Protein AF-A0A7X7IIZ5-F1 (afdb_monomer)

Foldseek 3Di:
DLLLVLLLVLLVVLCVVLVVCVVCQVVSLVVVLVQLPDPAHDPVLLVVLVVLLVSLVSLVVCCVPPPFVVSVVVNVVSVVSNVVSVCCRVCSNVCSVVVNVVSVVCSVVVVVVSVVSNVSSVVSNCCSVPVD

Solvent-accessible surface area (backbone atoms only — not comparable to full-atom values): 6845 Å² total; per-residue (Å²): 97,67,65,20,54,53,22,43,52,52,13,49,52,28,45,53,52,34,52,51,36,66,75,46,45,67,58,44,53,53,49,50,46,54,50,50,68,43,85,57,77,47,71,69,59,46,50,55,36,51,50,43,39,50,52,25,52,52,40,48,50,37,53,74,79,54,74,50,78,74,43,62,58,58,37,54,53,31,47,54,52,22,52,51,36,50,50,46,68,76,37,36,76,77,46,30,74,65,44,51,62,48,51,53,56,44,57,77,45,40,68,63,54,42,52,52,37,43,50,51,15,49,50,26,38,48,41,28,72,77,60,74

Mean predicted aligned error: 3.69 Å

Sequence (132 aa):
MWFKIISFILAASSFIKMGYGIAMGDRFFDWARREYKRERPSGLVTVLFLLTLLLTLITWYATWAHYVPYGWILTVLMTFFGLYALVILLKWKSITPKYIPLIGRFQKNRTFWYIIGVIWGVVFLLMGIFLY

Structure (mmCIF, N/CA/C/O backbone):
data_AF-A0A7X7IIZ5-F1
#
_entry.id   AF-A0A7X7IIZ5-F1
#
loop_
_atom_site.group_PDB
_atom_site.id
_atom_site.type_symbol
_atom_site.label_atom_id
_atom_site.label_alt_id
_atom_site.label_comp_id
_atom_site.label_asym_id
_atom_site.label_entity_id
_atom_site.label_seq_id
_atom_site.pdbx_PDB_ins_code
_atom_site.Cartn_x
_atom_site.Cartn_y
_atom_site.Cartn_z
_atom_site.occupancy
_atom_site.B_iso_or_equiv
_atom_site.auth_seq_id
_atom_site.auth_comp_id
_atom_site.auth_asym_id
_atom_site.auth_atom_id
_atom_site.pdbx_PDB_model_num
ATOM 1 N N . MET A 1 1 ? 14.662 -0.613 -15.159 1.00 85.44 1 MET A N 1
ATOM 2 C CA . MET A 1 1 ? 15.133 -1.267 -13.908 1.00 85.44 1 MET A CA 1
ATOM 3 C C . MET A 1 1 ? 14.431 -0.738 -12.658 1.00 85.44 1 MET A C 1
ATOM 5 O O . MET A 1 1 ? 13.879 -1.545 -11.926 1.00 85.44 1 MET A O 1
ATOM 9 N N . TRP A 1 2 ? 14.390 0.578 -12.415 1.00 88.62 2 TRP A N 1
ATOM 10 C CA . TRP A 1 2 ? 13.708 1.156 -11.243 1.00 88.62 2 TRP A CA 1
ATOM 11 C C . TRP A 1 2 ? 12.244 0.713 -11.092 1.00 88.62 2 TRP A C 1
ATOM 13 O O . TRP A 1 2 ? 11.864 0.211 -10.040 1.00 88.62 2 TRP A O 1
ATOM 23 N N . PHE A 1 3 ? 11.450 0.798 -12.164 1.00 89.62 3 PHE A N 1
ATOM 24 C CA . PHE A 1 3 ? 10.053 0.345 -12.166 1.00 89.62 3 PHE A CA 1
ATOM 25 C C . PHE A 1 3 ? 9.894 -1.155 -11.860 1.00 89.62 3 PHE A C 1
ATOM 27 O O . PHE A 1 3 ? 8.966 -1.522 -11.139 1.00 89.62 3 PHE A O 1
ATOM 34 N N . LYS A 1 4 ? 10.828 -2.014 -12.310 1.00 92.88 4 LYS A N 1
ATOM 35 C CA . LYS A 1 4 ? 10.869 -3.440 -11.924 1.00 92.88 4 LYS A CA 1
ATOM 36 C C . LYS A 1 4 ? 11.028 -3.595 -10.416 1.00 92.88 4 LYS A C 1
ATOM 38 O O . LYS A 1 4 ? 10.241 -4.287 -9.783 1.00 92.88 4 LYS A O 1
ATOM 43 N N . ILE A 1 5 ? 12.023 -2.915 -9.841 1.00 93.62 5 ILE A N 1
ATOM 44 C CA . ILE A 1 5 ? 12.331 -2.985 -8.405 1.00 93.62 5 ILE A CA 1
ATOM 45 C C . ILE A 1 5 ? 11.125 -2.525 -7.583 1.00 93.62 5 ILE A C 1
ATOM 47 O O . ILE A 1 5 ? 10.713 -3.224 -6.663 1.00 93.62 5 ILE A O 1
ATOM 51 N N . ILE A 1 6 ? 10.517 -1.392 -7.942 1.00 92.62 6 ILE A N 1
ATOM 52 C CA . ILE A 1 6 ? 9.338 -0.865 -7.241 1.00 92.62 6 ILE A CA 1
ATOM 53 C C . ILE A 1 6 ? 8.171 -1.856 -7.343 1.00 92.62 6 ILE A C 1
ATOM 55 O O . ILE A 1 6 ? 7.527 -2.145 -6.337 1.00 92.62 6 ILE A O 1
ATOM 59 N N . SER A 1 7 ? 7.943 -2.441 -8.521 1.00 94.25 7 SER A N 1
ATOM 60 C CA . SER A 1 7 ? 6.897 -3.452 -8.719 1.00 94.25 7 SER A CA 1
ATOM 61 C C . SER A 1 7 ? 7.136 -4.697 -7.858 1.00 94.25 7 SER A C 1
ATOM 63 O O . SER A 1 7 ? 6.212 -5.175 -7.202 1.00 94.25 7 SER A O 1
ATOM 65 N N . PHE A 1 8 ? 8.379 -5.178 -7.756 1.00 95.12 8 PHE A N 1
ATOM 66 C CA . PHE A 1 8 ? 8.718 -6.292 -6.868 1.00 95.12 8 PHE A CA 1
ATOM 67 C C . PHE A 1 8 ? 8.564 -5.944 -5.386 1.00 95.12 8 PHE A C 1
ATOM 69 O O . PHE A 1 8 ? 8.061 -6.769 -4.626 1.00 95.12 8 PHE A O 1
ATOM 76 N N . ILE A 1 9 ? 8.919 -4.725 -4.968 1.00 94.44 9 ILE A N 1
ATOM 77 C CA . ILE A 1 9 ? 8.691 -4.254 -3.593 1.00 94.44 9 ILE A CA 1
ATOM 78 C C . ILE A 1 9 ? 7.191 -4.252 -3.271 1.00 94.44 9 ILE A C 1
ATOM 80 O O . ILE A 1 9 ? 6.794 -4.715 -2.199 1.00 94.44 9 ILE A O 1
ATOM 84 N N . LEU A 1 10 ? 6.344 -3.775 -4.189 1.00 94.06 10 LEU A N 1
ATOM 85 C CA . LEU A 1 10 ? 4.888 -3.751 -4.006 1.00 94.06 10 LEU A CA 1
ATOM 86 C C . LEU A 1 10 ? 4.285 -5.161 -3.999 1.00 94.06 10 LEU A C 1
ATOM 88 O O . LEU A 1 10 ? 3.423 -5.452 -3.163 1.00 94.06 10 LEU A O 1
ATOM 92 N N . ALA A 1 11 ? 4.768 -6.053 -4.868 1.00 95.69 11 ALA A N 1
ATOM 93 C CA . ALA A 1 11 ? 4.371 -7.458 -4.891 1.00 95.69 11 ALA A CA 1
ATOM 94 C C . ALA A 1 11 ? 4.730 -8.157 -3.571 1.00 95.69 11 ALA A C 1
ATOM 96 O O . ALA A 1 11 ? 3.854 -8.708 -2.903 1.00 95.69 11 ALA A O 1
ATOM 97 N N . ALA A 1 12 ? 5.991 -8.052 -3.141 1.00 95.31 12 ALA A N 1
ATOM 98 C CA . ALA A 1 12 ? 6.469 -8.621 -1.885 1.00 95.31 12 ALA A CA 1
ATOM 99 C C . ALA A 1 12 ? 5.695 -8.065 -0.683 1.00 95.31 12 ALA A C 1
ATOM 101 O O . ALA A 1 12 ? 5.219 -8.831 0.151 1.00 95.31 12 ALA A O 1
ATOM 102 N N . SER A 1 13 ? 5.486 -6.748 -0.625 1.00 92.75 13 SER A N 1
ATOM 103 C CA . SER A 1 13 ? 4.706 -6.111 0.444 1.00 92.75 13 SER A CA 1
ATOM 104 C C . SER A 1 13 ? 3.268 -6.628 0.487 1.00 92.75 13 SER A C 1
ATOM 106 O O . SER A 1 13 ? 2.729 -6.868 1.568 1.00 92.75 13 SER A O 1
ATOM 108 N N . SER A 1 14 ? 2.649 -6.836 -0.679 1.00 93.50 14 SER A N 1
ATOM 109 C CA . SER A 1 14 ? 1.292 -7.380 -0.779 1.00 93.50 14 SER A CA 1
ATOM 110 C C . SER A 1 14 ? 1.238 -8.819 -0.272 1.00 93.50 14 SER A C 1
ATOM 112 O O . SER A 1 14 ? 0.408 -9.127 0.584 1.00 93.50 14 SER A O 1
ATOM 114 N N . PHE A 1 15 ? 2.159 -9.682 -0.709 1.00 94.38 15 PHE A N 1
ATOM 115 C CA . PHE A 1 15 ? 2.211 -11.072 -0.256 1.00 94.38 15 PHE A CA 1
ATOM 116 C C . PHE A 1 15 ? 2.529 -11.197 1.232 1.00 94.38 15 PHE A C 1
ATOM 118 O O . PHE A 1 15 ? 1.843 -11.943 1.924 1.00 94.38 15 PHE A O 1
ATOM 125 N N . ILE A 1 16 ? 3.491 -10.430 1.754 1.00 92.94 16 ILE A N 1
ATOM 126 C CA . ILE A 1 16 ? 3.821 -10.422 3.186 1.00 92.94 16 ILE A CA 1
ATOM 127 C C . ILE A 1 16 ? 2.602 -9.986 4.000 1.00 92.94 16 ILE A C 1
ATOM 129 O O . ILE A 1 16 ? 2.228 -10.651 4.965 1.00 92.94 16 ILE A O 1
ATOM 133 N N . LYS A 1 17 ? 1.938 -8.897 3.598 1.00 88.94 17 LYS A N 1
ATOM 134 C CA . LYS A 1 17 ? 0.766 -8.379 4.310 1.00 88.94 17 LYS A CA 1
ATOM 135 C C . LYS A 1 17 ? -0.403 -9.361 4.276 1.00 88.94 17 LYS A C 1
ATOM 137 O O . LYS A 1 17 ? -1.071 -9.530 5.294 1.00 88.94 17 LYS A O 1
ATOM 142 N N . MET A 1 18 ? -0.661 -10.000 3.134 1.00 91.00 18 MET A N 1
ATOM 143 C CA . MET A 1 18 ? -1.740 -10.984 3.013 1.00 91.00 18 MET A CA 1
ATOM 144 C C . MET A 1 18 ? -1.408 -12.276 3.752 1.00 91.00 18 MET A C 1
ATOM 146 O O . MET A 1 18 ? -2.255 -12.769 4.485 1.00 91.00 18 MET A O 1
ATOM 150 N N . GLY A 1 19 ? -0.178 -12.779 3.645 1.00 90.56 19 GLY A N 1
ATOM 151 C CA . GLY A 1 19 ? 0.282 -13.952 4.385 1.00 90.56 19 GLY A CA 1
ATOM 152 C C . GLY A 1 19 ? 0.184 -13.743 5.894 1.00 90.56 19 GLY A C 1
ATOM 153 O O . GLY A 1 19 ? -0.380 -14.577 6.597 1.00 90.56 19 GLY A O 1
ATOM 154 N N . TYR A 1 20 ? 0.629 -12.583 6.388 1.00 89.62 20 TYR A N 1
ATOM 155 C CA . TYR A 1 20 ? 0.481 -12.224 7.798 1.00 89.62 20 TYR A CA 1
ATOM 156 C C . TYR A 1 20 ? -0.990 -12.071 8.204 1.00 89.62 20 TYR A C 1
ATOM 15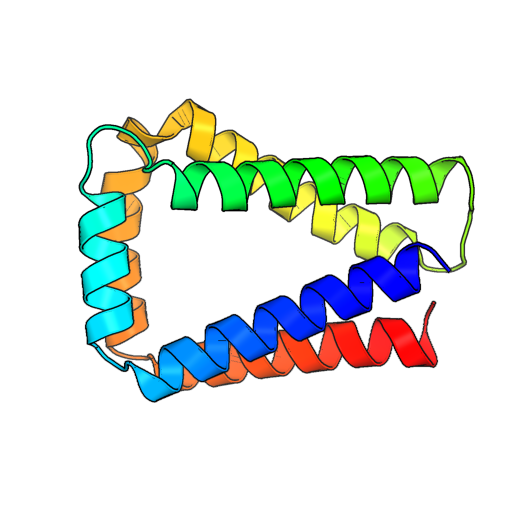8 O O . TYR A 1 20 ? -1.388 -12.537 9.269 1.00 89.62 20 TYR A O 1
ATOM 166 N N . GLY A 1 21 ? -1.815 -11.459 7.348 1.00 87.81 21 GLY A N 1
ATOM 167 C CA . GLY A 1 21 ? -3.256 -11.343 7.559 1.00 87.81 21 GLY A CA 1
ATOM 168 C C . GLY A 1 21 ? -3.936 -12.708 7.684 1.00 87.81 21 GLY A C 1
ATOM 169 O O . GLY A 1 21 ? -4.677 -12.928 8.636 1.00 87.81 21 GLY A O 1
ATOM 170 N N . ILE A 1 22 ? -3.633 -13.638 6.777 1.00 89.44 22 ILE A N 1
ATOM 171 C CA . ILE A 1 22 ? -4.153 -15.010 6.788 1.00 89.44 22 ILE A CA 1
ATOM 172 C C . ILE A 1 22 ? -3.693 -15.751 8.049 1.00 89.44 22 ILE A C 1
ATOM 174 O O . ILE A 1 22 ? -4.515 -16.370 8.719 1.00 89.44 22 ILE A O 1
ATOM 178 N N . ALA A 1 23 ? -2.409 -15.649 8.407 1.00 90.94 23 ALA A N 1
ATOM 179 C CA . ALA A 1 23 ? -1.843 -16.339 9.566 1.00 90.94 23 ALA A CA 1
ATOM 180 C C . ALA A 1 23 ? -2.389 -15.820 10.909 1.00 90.94 23 ALA A C 1
ATOM 182 O O . ALA A 1 23 ? -2.617 -16.601 11.830 1.00 90.94 23 ALA A O 1
ATOM 183 N N . MET A 1 24 ? -2.604 -14.507 11.036 1.00 89.25 24 MET A N 1
ATOM 184 C CA . MET A 1 24 ? -3.082 -13.880 12.277 1.00 89.25 24 MET A CA 1
ATOM 185 C C . MET A 1 24 ? -4.610 -13.786 12.373 1.00 89.25 24 MET A C 1
ATOM 187 O O . MET A 1 24 ? -5.138 -13.559 13.467 1.00 89.25 24 MET A O 1
ATOM 191 N N . GLY A 1 25 ? -5.327 -13.928 11.255 1.00 87.62 25 GLY A N 1
ATOM 192 C CA . GLY A 1 25 ? -6.785 -13.869 11.186 1.00 87.62 25 GLY A CA 1
ATOM 193 C C . GLY A 1 25 ? -7.351 -12.599 11.826 1.00 87.62 25 GLY A C 1
ATOM 194 O O . GLY A 1 25 ? -6.986 -11.477 11.472 1.00 87.62 25 GLY A O 1
ATOM 195 N N . ASP A 1 26 ? -8.235 -12.771 12.808 1.00 87.38 26 ASP A N 1
ATOM 196 C CA . ASP A 1 26 ? -8.909 -11.658 13.489 1.00 87.38 26 ASP A CA 1
ATOM 197 C C . ASP A 1 26 ? -7.951 -10.767 14.291 1.00 87.38 26 ASP A C 1
ATOM 199 O O . ASP A 1 26 ? -8.151 -9.553 14.360 1.00 87.38 26 ASP A O 1
ATOM 203 N N . ARG A 1 27 ? -6.832 -11.319 14.787 1.00 88.81 27 ARG A N 1
ATOM 204 C CA . ARG A 1 27 ? -5.832 -10.550 15.549 1.00 88.81 27 ARG A CA 1
ATOM 205 C C . ARG A 1 27 ? -5.217 -9.425 14.720 1.00 88.81 27 ARG A C 1
ATOM 207 O O . ARG A 1 27 ? -4.877 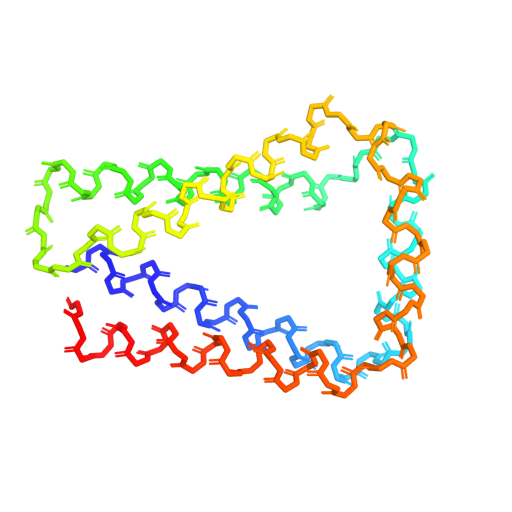-8.379 15.274 1.00 88.81 27 ARG A O 1
ATOM 214 N N . PHE A 1 28 ? -5.096 -9.614 13.403 1.00 88.38 28 PHE A N 1
ATOM 215 C CA . PHE A 1 28 ? -4.619 -8.576 12.488 1.00 88.38 28 PHE A CA 1
ATOM 216 C C . PHE A 1 28 ? -5.591 -7.389 12.431 1.00 88.38 28 PHE A C 1
ATOM 218 O O . PHE A 1 28 ? -5.172 -6.233 12.529 1.00 88.38 28 PHE A O 1
ATOM 225 N N . PHE A 1 29 ? -6.893 -7.662 12.324 1.00 88.00 29 PHE A N 1
ATOM 226 C CA . PHE A 1 29 ? -7.922 -6.622 12.283 1.00 88.00 29 PHE A CA 1
ATOM 227 C C . PHE A 1 29 ? -8.092 -5.927 13.635 1.00 88.00 29 PHE A C 1
ATOM 229 O O . PHE A 1 29 ? -8.258 -4.708 13.672 1.00 88.00 29 PHE A O 1
ATOM 236 N N . ASP A 1 30 ? -7.974 -6.660 14.743 1.00 90.38 30 ASP A N 1
ATOM 237 C CA . ASP A 1 30 ? -8.003 -6.083 16.088 1.00 90.38 30 ASP A CA 1
ATOM 238 C C . ASP A 1 30 ? -6.782 -5.203 16.362 1.00 90.38 30 ASP A C 1
ATOM 240 O O . ASP A 1 30 ? -6.902 -4.123 16.946 1.00 90.38 30 ASP A O 1
ATOM 244 N N . TRP A 1 31 ? -5.596 -5.624 15.914 1.00 90.38 31 TRP A N 1
ATOM 245 C CA . TRP A 1 31 ? -4.407 -4.777 15.928 1.00 90.38 31 TRP A CA 1
ATOM 246 C C . TRP A 1 31 ? -4.626 -3.501 15.108 1.00 90.38 31 TRP A C 1
ATOM 248 O O . TRP A 1 31 ? -4.458 -2.408 15.648 1.00 90.38 31 TRP A O 1
ATOM 258 N N . ALA A 1 32 ? -5.101 -3.617 13.863 1.00 88.06 32 ALA A N 1
ATOM 259 C CA . ALA A 1 32 ? -5.382 -2.456 13.024 1.00 88.06 32 ALA A CA 1
ATOM 260 C C . ALA A 1 32 ? -6.398 -1.520 13.697 1.00 88.06 32 ALA A C 1
ATOM 262 O O . ALA A 1 32 ? -6.164 -0.321 13.819 1.00 88.06 32 ALA A O 1
ATOM 263 N N . ARG A 1 33 ? -7.503 -2.055 14.224 1.00 89.56 33 ARG A N 1
ATOM 264 C CA . ARG A 1 33 ? -8.519 -1.268 14.930 1.00 89.56 33 ARG A CA 1
ATOM 265 C C . ARG A 1 33 ? -7.938 -0.542 16.146 1.00 89.56 33 ARG A C 1
ATOM 267 O O . ARG A 1 33 ? -8.322 0.599 16.388 1.00 89.56 33 ARG A O 1
ATOM 274 N N . ARG A 1 34 ? -7.029 -1.166 16.902 1.00 90.06 34 ARG A N 1
ATOM 275 C CA . ARG A 1 34 ? -6.333 -0.512 18.024 1.00 90.06 34 ARG A CA 1
ATOM 276 C C . ARG A 1 34 ? -5.446 0.634 17.553 1.00 90.06 34 ARG A C 1
ATOM 278 O O . ARG A 1 34 ? -5.504 1.702 18.150 1.00 90.06 34 ARG A O 1
ATOM 285 N N . GLU A 1 35 ? -4.689 0.446 16.475 1.00 89.44 35 GLU A N 1
ATOM 286 C CA . GLU A 1 35 ? -3.844 1.503 15.908 1.00 89.44 35 GLU A CA 1
ATOM 287 C C . GLU A 1 35 ? -4.668 2.700 15.425 1.00 89.44 35 GLU A C 1
ATOM 289 O O . GLU A 1 35 ? -4.383 3.833 15.802 1.00 89.44 35 GLU A O 1
ATOM 294 N N . TYR A 1 36 ? -5.747 2.461 14.676 1.00 86.88 36 TYR A N 1
ATOM 295 C CA . TYR A 1 36 ? -6.620 3.533 14.186 1.00 86.88 36 TYR A CA 1
ATOM 296 C C . TYR A 1 36 ? -7.446 4.208 15.295 1.00 86.88 36 TYR A C 1
ATOM 298 O O . TYR A 1 36 ? -7.934 5.314 15.096 1.00 86.88 36 TYR A O 1
ATOM 306 N N . LYS A 1 37 ? -7.592 3.607 16.482 1.00 88.75 37 LYS A N 1
ATOM 307 C CA . LYS A 1 37 ? -8.225 4.266 17.641 1.00 88.75 37 LYS A CA 1
ATOM 308 C C . LYS A 1 37 ? -7.306 5.260 18.358 1.00 88.75 37 LYS A C 1
ATOM 310 O O . LYS A 1 37 ? -7.797 6.043 19.167 1.00 88.75 37 LYS A O 1
ATOM 315 N N . ARG A 1 38 ? -5.995 5.233 18.104 1.00 88.25 38 ARG A N 1
ATOM 316 C CA . ARG A 1 38 ? -5.047 6.151 18.749 1.00 88.25 38 ARG A CA 1
ATOM 317 C C . ARG A 1 38 ? -5.229 7.573 18.230 1.00 88.25 38 ARG A C 1
ATOM 319 O O . ARG A 1 38 ? -5.465 7.788 17.042 1.00 88.25 38 ARG A O 1
ATOM 326 N N . GLU A 1 39 ? -5.034 8.554 19.109 1.00 87.06 39 GLU A N 1
ATOM 327 C CA . GLU A 1 39 ? -5.117 9.973 18.736 1.00 87.06 39 GLU A CA 1
ATOM 328 C C . GLU A 1 39 ? -4.071 10.402 17.703 1.00 87.06 39 GLU A C 1
ATOM 330 O O . GLU A 1 39 ? -4.283 11.367 16.964 1.00 87.06 39 GLU A O 1
ATOM 335 N N . ARG A 1 40 ? -2.935 9.703 17.678 1.00 89.31 40 ARG A N 1
ATOM 336 C CA . ARG A 1 40 ? -1.827 9.905 16.746 1.00 89.31 40 ARG A CA 1
ATOM 337 C C . ARG A 1 40 ? -1.425 8.557 16.142 1.00 89.31 40 ARG A C 1
ATOM 339 O O . ARG A 1 40 ? -1.541 7.543 16.839 1.00 89.31 40 ARG A O 1
ATOM 346 N N . PRO A 1 41 ? -0.958 8.528 14.883 1.00 89.25 41 PRO A N 1
ATOM 347 C CA . PRO A 1 41 ? -0.455 7.302 14.283 1.00 89.25 41 PRO A CA 1
ATOM 348 C C . PRO A 1 41 ? 0.747 6.797 15.084 1.00 89.25 41 PRO A C 1
ATOM 350 O O . PRO A 1 41 ? 1.565 7.583 15.565 1.00 89.25 41 PRO A O 1
ATOM 353 N N . SER A 1 42 ? 0.867 5.481 15.238 1.00 91.25 42 SER A N 1
ATOM 354 C CA . SER A 1 42 ? 2.070 4.906 15.841 1.00 91.25 42 SER A CA 1
ATOM 355 C C . SER A 1 42 ? 3.289 5.100 14.948 1.00 91.25 42 SER A C 1
ATOM 357 O O . SER A 1 42 ? 3.163 5.333 13.743 1.00 91.25 42 SER A O 1
ATOM 359 N N . GLY A 1 43 ? 4.485 4.960 15.527 1.00 91.31 43 GLY A N 1
ATOM 360 C CA . GLY A 1 43 ? 5.734 5.020 14.766 1.00 91.31 43 GLY A CA 1
ATOM 361 C C . GLY A 1 43 ? 5.739 4.042 13.589 1.00 91.31 43 GLY A C 1
ATOM 362 O O . GLY A 1 43 ? 6.037 4.447 12.473 1.00 91.31 43 GLY A O 1
ATOM 363 N N . LEU A 1 44 ? 5.294 2.797 13.797 1.00 89.94 44 LEU A N 1
ATOM 364 C CA . LEU A 1 44 ? 5.217 1.793 12.729 1.00 89.94 44 LEU A CA 1
ATOM 365 C C . LEU A 1 44 ? 4.285 2.228 11.588 1.00 89.94 44 LEU A C 1
ATOM 367 O O . LEU A 1 44 ? 4.667 2.177 10.423 1.00 89.94 44 LEU A O 1
ATOM 371 N N . VAL A 1 45 ? 3.074 2.692 11.914 1.00 89.31 45 VAL A N 1
ATOM 372 C CA . VAL A 1 45 ? 2.114 3.189 10.915 1.00 89.31 45 VAL A CA 1
ATOM 373 C C . VAL A 1 45 ? 2.682 4.398 10.167 1.00 89.31 45 VAL A C 1
ATOM 375 O O . VAL A 1 45 ? 2.567 4.483 8.946 1.00 89.31 45 VAL A O 1
ATOM 378 N N . THR A 1 46 ? 3.348 5.301 10.885 1.00 92.81 46 THR A N 1
ATOM 379 C CA . THR A 1 46 ? 3.996 6.483 10.308 1.00 92.81 46 THR A CA 1
ATOM 380 C C . THR A 1 46 ? 5.100 6.085 9.331 1.00 92.81 46 THR A C 1
ATOM 382 O O . THR A 1 46 ? 5.117 6.580 8.208 1.00 92.81 46 THR A O 1
ATOM 385 N N . VAL A 1 47 ? 5.966 5.138 9.705 1.00 94.12 47 VAL A N 1
ATOM 386 C CA . VAL A 1 47 ? 7.028 4.605 8.836 1.00 94.12 47 VAL A CA 1
ATOM 387 C C . VAL A 1 47 ? 6.446 3.986 7.566 1.00 94.12 47 VAL A C 1
ATOM 389 O O . VAL A 1 47 ? 6.952 4.258 6.483 1.00 94.12 47 VAL A O 1
ATOM 392 N N . LEU A 1 48 ? 5.356 3.218 7.659 1.00 91.31 48 LEU A N 1
ATOM 393 C CA . LEU A 1 48 ? 4.710 2.622 6.481 1.00 91.31 48 LEU A CA 1
ATOM 394 C C . LEU A 1 48 ? 4.162 3.682 5.511 1.00 91.31 48 LEU A C 1
ATOM 396 O O . LEU A 1 48 ? 4.329 3.560 4.293 1.00 91.31 48 LEU A O 1
ATOM 400 N N . PHE A 1 49 ? 3.534 4.740 6.029 1.00 93.50 49 PHE A N 1
ATOM 401 C CA . PHE A 1 49 ? 3.058 5.838 5.186 1.00 93.50 49 PHE A CA 1
ATOM 402 C C . PHE A 1 49 ? 4.209 6.659 4.597 1.00 93.50 49 PHE A C 1
ATOM 404 O O . PHE A 1 49 ? 4.174 6.973 3.409 1.00 93.50 49 PHE A O 1
ATOM 411 N N . LEU A 1 50 ? 5.254 6.952 5.376 1.00 94.62 50 LEU A N 1
ATOM 412 C CA . LEU A 1 50 ? 6.450 7.637 4.878 1.00 94.62 50 LEU A CA 1
ATOM 413 C C . LEU A 1 50 ? 7.168 6.820 3.802 1.00 94.62 50 LEU A C 1
ATOM 415 O O . LEU A 1 50 ? 7.588 7.382 2.796 1.00 94.62 50 LEU A O 1
ATOM 419 N N . LEU A 1 51 ? 7.250 5.498 3.958 1.00 93.94 51 LEU A N 1
ATOM 420 C CA . LEU A 1 51 ? 7.806 4.605 2.944 1.00 93.94 51 LEU A CA 1
ATOM 421 C C . LEU A 1 51 ? 6.975 4.645 1.655 1.00 93.94 51 LEU A C 1
ATOM 423 O O . LEU A 1 51 ? 7.537 4.683 0.565 1.00 93.94 51 LEU A O 1
ATOM 427 N N . THR A 1 52 ? 5.646 4.719 1.766 1.00 94.62 52 THR A N 1
ATOM 428 C CA . THR A 1 52 ? 4.758 4.891 0.602 1.00 94.62 52 THR A CA 1
ATOM 429 C C . THR A 1 52 ? 5.020 6.223 -0.111 1.00 94.62 52 THR A C 1
ATOM 431 O O . THR A 1 52 ? 5.116 6.259 -1.339 1.00 94.62 52 THR A O 1
ATOM 434 N N . LEU A 1 53 ? 5.191 7.317 0.640 1.00 96.56 53 LEU A N 1
ATOM 435 C CA . LEU A 1 53 ? 5.547 8.626 0.081 1.00 96.56 53 LEU A CA 1
ATOM 436 C C . LEU A 1 53 ? 6.925 8.603 -0.586 1.00 96.56 53 LEU A C 1
ATOM 438 O O . LEU A 1 53 ? 7.070 9.092 -1.703 1.00 96.56 53 LEU A O 1
ATOM 442 N N . LEU A 1 54 ? 7.915 7.976 0.049 1.00 95.88 54 LEU A N 1
ATOM 443 C CA . LEU A 1 54 ? 9.258 7.824 -0.503 1.00 95.88 54 LEU A CA 1
ATOM 444 C C . LEU A 1 54 ? 9.235 7.034 -1.816 1.00 95.88 54 LEU A C 1
ATOM 446 O O . LEU A 1 54 ? 9.787 7.491 -2.811 1.00 95.88 54 LEU A O 1
ATOM 450 N N . LEU A 1 55 ? 8.542 5.891 -1.854 1.00 94.56 55 LEU A N 1
ATOM 451 C CA . LEU A 1 55 ? 8.369 5.115 -3.084 1.00 94.56 55 LEU A CA 1
ATOM 452 C C . LEU A 1 55 ? 7.658 5.930 -4.168 1.00 94.56 55 LEU A C 1
ATOM 454 O O . LEU A 1 55 ? 8.008 5.816 -5.340 1.00 94.56 55 LEU A O 1
ATOM 458 N N . THR A 1 56 ? 6.702 6.783 -3.797 1.00 96.44 56 THR A N 1
ATOM 459 C CA . THR A 1 56 ? 6.024 7.683 -4.741 1.00 96.44 56 THR A CA 1
ATOM 460 C C . THR A 1 56 ? 7.006 8.679 -5.357 1.00 96.44 56 THR A C 1
ATOM 462 O O . THR A 1 56 ? 7.038 8.826 -6.577 1.00 96.44 56 THR A O 1
ATOM 465 N N . LEU A 1 57 ? 7.857 9.308 -4.540 1.00 96.12 57 LEU A N 1
ATOM 466 C CA . LEU A 1 57 ? 8.895 10.229 -5.011 1.00 96.12 57 LEU A CA 1
ATOM 467 C C . LEU A 1 57 ? 9.922 9.525 -5.905 1.00 96.12 57 LEU A C 1
ATOM 469 O O . LEU A 1 57 ? 10.259 10.046 -6.965 1.00 96.12 57 LEU A O 1
ATOM 473 N N . ILE A 1 58 ? 10.3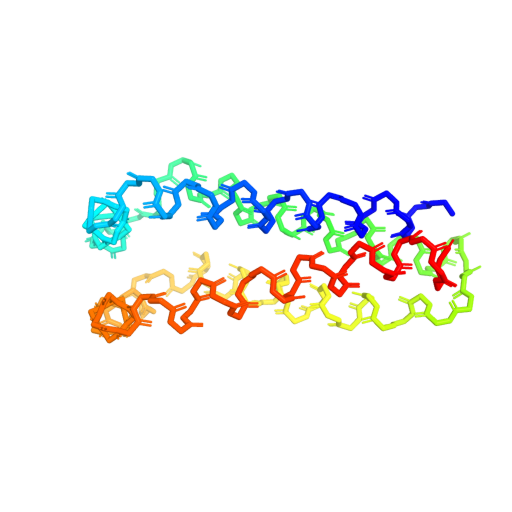64 8.321 -5.529 1.00 94.88 58 ILE A N 1
ATOM 474 C CA . ILE A 1 58 ? 11.280 7.508 -6.343 1.00 94.88 58 ILE A CA 1
ATOM 475 C C . ILE A 1 58 ? 10.625 7.131 -7.678 1.00 94.88 58 ILE A C 1
ATOM 477 O O . ILE A 1 58 ? 11.280 7.180 -8.717 1.00 94.88 58 ILE A O 1
ATOM 481 N N . THR A 1 59 ? 9.332 6.793 -7.679 1.00 94.75 59 THR A N 1
ATOM 482 C CA . THR A 1 59 ? 8.592 6.464 -8.909 1.00 94.75 59 THR A CA 1
ATOM 483 C C . THR A 1 59 ? 8.517 7.674 -9.837 1.00 94.75 59 THR A C 1
ATOM 485 O O . THR A 1 59 ? 8.773 7.554 -11.035 1.00 94.75 59 THR A O 1
ATOM 488 N N . TRP A 1 60 ? 8.230 8.859 -9.294 1.00 96.25 60 TRP A N 1
ATOM 489 C CA . TRP A 1 60 ? 8.252 10.104 -10.060 1.00 96.25 60 TRP A CA 1
ATOM 490 C C . TRP A 1 60 ? 9.645 10.414 -10.604 1.00 96.25 60 TRP A C 1
ATOM 492 O O . TRP A 1 60 ? 9.779 10.659 -11.799 1.00 96.25 60 TRP A O 1
ATOM 502 N N . TYR A 1 61 ? 10.684 10.319 -9.774 1.00 94.62 61 TYR A N 1
ATOM 503 C CA . TYR A 1 61 ? 12.069 10.477 -10.216 1.00 94.62 61 TYR A CA 1
ATOM 504 C C . TYR A 1 61 ? 12.404 9.526 -11.374 1.00 94.62 61 TYR A C 1
ATOM 506 O O . TYR A 1 61 ? 12.896 9.967 -12.410 1.00 94.62 61 TYR A O 1
ATOM 514 N N . ALA A 1 62 ? 12.057 8.242 -11.248 1.00 92.81 62 ALA A N 1
ATOM 515 C CA . ALA A 1 62 ? 12.266 7.254 -12.301 1.00 92.81 62 ALA A CA 1
ATOM 516 C C . ALA A 1 62 ? 11.476 7.577 -13.580 1.00 92.81 62 ALA A C 1
ATOM 518 O O . ALA A 1 62 ? 11.977 7.343 -14.674 1.00 92.81 62 ALA A O 1
ATOM 519 N N . THR A 1 63 ? 10.275 8.149 -13.460 1.00 93.56 63 THR A N 1
ATOM 520 C CA . THR A 1 63 ? 9.452 8.559 -14.613 1.00 93.56 63 THR A CA 1
ATOM 521 C C . THR A 1 63 ? 10.131 9.652 -15.428 1.00 93.56 63 THR A C 1
ATOM 523 O O . THR A 1 63 ? 10.143 9.576 -16.653 1.00 93.56 63 THR A O 1
ATOM 526 N N . TRP A 1 64 ? 10.706 10.647 -14.751 1.00 93.94 64 TRP A N 1
ATOM 527 C CA . TRP A 1 64 ? 11.360 11.782 -15.400 1.00 93.94 64 TRP A CA 1
ATOM 528 C C . TRP A 1 64 ? 12.770 11.445 -15.902 1.00 93.94 64 TRP A C 1
ATOM 530 O O . TRP A 1 64 ? 13.119 11.807 -17.020 1.00 93.94 64 TRP A O 1
ATOM 540 N N . ALA A 1 65 ? 13.580 10.757 -15.092 1.00 93.00 65 ALA A N 1
ATOM 541 C CA . ALA A 1 65 ? 15.002 10.530 -15.373 1.00 93.00 65 ALA A CA 1
ATOM 542 C C . ALA A 1 65 ? 15.290 9.236 -16.153 1.00 93.00 65 ALA A C 1
ATOM 544 O O . ALA A 1 65 ? 16.329 9.114 -16.798 1.00 93.00 65 ALA A O 1
ATOM 545 N N . HIS A 1 66 ? 14.394 8.250 -16.083 1.00 89.25 66 HIS A N 1
ATOM 546 C CA . HIS A 1 66 ? 14.606 6.909 -16.624 1.00 89.25 66 HIS A CA 1
ATOM 547 C C . HIS A 1 66 ? 13.356 6.414 -17.348 1.00 89.25 66 HIS A C 1
ATOM 549 O O . HIS A 1 66 ? 12.827 5.361 -16.996 1.00 89.25 66 HIS A O 1
ATOM 555 N N . TYR A 1 67 ? 12.870 7.185 -18.325 1.00 83.75 67 TYR A N 1
ATOM 556 C CA . TYR A 1 67 ? 11.663 6.861 -19.086 1.00 83.75 67 TYR A CA 1
ATOM 557 C C . TYR A 1 67 ? 11.623 5.379 -19.500 1.00 83.75 67 TYR A C 1
ATOM 559 O O . TYR A 1 67 ? 12.530 4.875 -20.163 1.00 83.75 67 TYR A O 1
ATOM 567 N N . VAL A 1 68 ? 10.555 4.686 -19.103 1.00 87.88 68 VAL A N 1
ATOM 568 C CA . VAL A 1 68 ? 10.253 3.306 -19.500 1.00 87.88 68 VAL A CA 1
ATOM 569 C C . VAL A 1 68 ? 8.867 3.303 -20.145 1.00 87.88 68 VAL A C 1
ATOM 571 O O . VAL A 1 68 ? 7.952 3.923 -19.584 1.00 87.88 68 VAL A O 1
ATOM 574 N N . PRO A 1 69 ? 8.669 2.605 -21.280 1.00 88.44 69 PRO A N 1
ATOM 575 C CA . PRO A 1 69 ? 7.339 2.381 -21.833 1.00 88.44 69 PRO A CA 1
ATOM 576 C C . PRO A 1 69 ? 6.371 1.885 -20.752 1.00 88.44 69 PRO A C 1
ATOM 578 O O . PRO A 1 69 ? 6.715 1.040 -19.931 1.00 88.44 69 PRO A O 1
ATOM 581 N N . TYR A 1 70 ? 5.166 2.455 -20.713 1.00 90.19 70 TYR A N 1
ATOM 582 C CA . TYR A 1 70 ? 4.135 2.148 -19.709 1.00 90.19 70 TYR A CA 1
ATOM 583 C C . TYR A 1 70 ? 4.495 2.469 -18.244 1.00 90.19 70 TYR A C 1
ATOM 585 O O . TYR A 1 70 ? 3.704 2.170 -17.346 1.00 90.19 70 TYR A O 1
ATOM 593 N N . GLY A 1 71 ? 5.645 3.099 -17.957 1.00 88.69 71 GLY A N 1
ATOM 594 C CA . GLY A 1 71 ? 6.051 3.479 -16.592 1.00 88.69 71 GLY A CA 1
ATOM 595 C C . GLY A 1 71 ? 5.031 4.391 -15.904 1.00 88.69 71 GLY A C 1
ATOM 596 O O . GLY A 1 71 ? 4.809 4.293 -14.699 1.00 88.69 71 GLY A O 1
ATOM 597 N N . TRP A 1 72 ? 4.310 5.185 -16.702 1.00 91.38 72 TRP A N 1
ATOM 598 C CA . TRP A 1 72 ? 3.230 6.057 -16.248 1.00 91.38 72 TRP A CA 1
ATOM 599 C C . TRP A 1 72 ? 2.117 5.316 -15.489 1.00 91.38 72 TRP A C 1
ATOM 601 O O . TRP A 1 72 ? 1.511 5.915 -14.605 1.00 91.38 72 TRP A O 1
ATOM 611 N N . ILE A 1 73 ? 1.865 4.029 -15.777 1.00 93.69 73 ILE A N 1
ATOM 612 C CA . ILE A 1 73 ? 0.842 3.235 -15.073 1.00 93.69 73 ILE A CA 1
ATOM 613 C C . ILE A 1 73 ? 1.200 3.143 -13.587 1.00 93.69 73 ILE A C 1
ATOM 615 O O . ILE A 1 73 ? 0.381 3.467 -12.721 1.00 93.69 73 ILE A O 1
ATOM 619 N N . LEU A 1 74 ? 2.444 2.757 -13.285 1.00 92.81 74 LEU A N 1
ATOM 620 C CA . LEU A 1 74 ? 2.927 2.672 -11.911 1.00 92.81 74 LEU A CA 1
ATOM 621 C C . LEU A 1 74 ? 2.991 4.054 -11.258 1.00 92.81 74 LEU A C 1
ATOM 623 O O . LEU A 1 74 ? 2.649 4.191 -10.088 1.00 92.81 74 LEU A O 1
ATOM 627 N N . THR A 1 75 ? 3.360 5.088 -12.012 1.00 94.81 75 THR A N 1
ATOM 628 C CA . THR A 1 75 ? 3.413 6.471 -11.517 1.00 94.81 75 THR A CA 1
ATOM 629 C C . THR A 1 75 ? 2.045 6.986 -11.099 1.00 94.81 75 THR A C 1
ATOM 631 O O . THR A 1 75 ? 1.917 7.565 -10.020 1.00 94.81 75 THR A O 1
ATOM 634 N N . VAL A 1 76 ? 1.006 6.740 -11.898 1.00 96.12 76 VAL A N 1
ATOM 635 C CA . VAL A 1 76 ? -0.373 7.117 -11.564 1.00 96.12 76 VAL A CA 1
ATOM 636 C C . VAL A 1 76 ? -0.840 6.368 -10.315 1.00 96.12 76 VAL A C 1
ATOM 638 O O . VAL A 1 76 ? -1.317 6.999 -9.371 1.00 96.12 76 VAL A O 1
ATOM 641 N N . LEU A 1 77 ? -0.629 5.048 -10.252 1.00 94.81 77 LEU A N 1
ATOM 642 C CA . LEU A 1 77 ? -0.966 4.233 -9.077 1.00 94.81 77 LEU A CA 1
ATOM 643 C C . LEU A 1 77 ? -0.264 4.729 -7.808 1.00 94.81 77 LEU A C 1
ATOM 645 O O . LEU A 1 77 ? -0.909 4.964 -6.785 1.00 94.81 77 LEU A O 1
ATOM 649 N N . MET A 1 78 ? 1.051 4.936 -7.879 1.00 95.50 78 MET A N 1
ATOM 650 C CA . MET A 1 78 ? 1.839 5.423 -6.750 1.00 95.50 78 MET A CA 1
ATOM 651 C C . MET A 1 78 ? 1.445 6.840 -6.350 1.00 95.50 78 MET A C 1
ATOM 653 O O . MET A 1 78 ? 1.414 7.139 -5.163 1.00 95.50 78 MET A O 1
ATOM 657 N N . THR A 1 79 ? 1.052 7.693 -7.296 1.00 97.25 79 THR A N 1
ATOM 658 C CA . THR A 1 79 ? 0.520 9.025 -6.983 1.00 97.25 79 THR A CA 1
ATOM 659 C C . THR A 1 79 ? -0.763 8.927 -6.164 1.00 97.25 79 THR A C 1
ATOM 661 O O . THR A 1 79 ? -0.877 9.597 -5.138 1.00 97.25 79 THR A O 1
ATOM 664 N N . PHE A 1 80 ? -1.701 8.051 -6.542 1.00 96.75 80 PHE A N 1
ATOM 665 C CA . PHE A 1 80 ? -2.911 7.829 -5.748 1.00 96.75 80 PHE A CA 1
ATOM 666 C C . PHE A 1 80 ? -2.587 7.311 -4.343 1.00 96.75 80 PHE A C 1
ATOM 668 O O . PHE A 1 80 ? -3.105 7.850 -3.363 1.00 96.75 80 PHE A O 1
ATOM 675 N N . PHE A 1 81 ? -1.705 6.315 -4.217 1.00 94.56 81 PHE A N 1
ATOM 676 C CA . PHE A 1 81 ? -1.316 5.784 -2.908 1.00 94.56 81 PHE A CA 1
ATOM 677 C C . PHE A 1 81 ? -0.561 6.803 -2.051 1.00 94.56 81 PHE A C 1
ATOM 679 O O . PHE A 1 81 ? -0.835 6.907 -0.856 1.00 94.56 81 PHE A O 1
ATOM 686 N N . GLY A 1 82 ? 0.339 7.583 -2.647 1.00 96.38 82 GLY A N 1
ATOM 687 C CA . GLY A 1 82 ? 1.083 8.641 -1.975 1.00 96.38 82 GLY A CA 1
ATOM 688 C C . GLY A 1 82 ? 0.170 9.756 -1.475 1.00 96.38 82 GLY A C 1
ATOM 689 O O . GLY A 1 82 ? 0.226 10.113 -0.300 1.00 96.38 82 GLY A O 1
ATOM 690 N N . LEU A 1 83 ? -0.741 10.257 -2.314 1.00 96.88 83 LEU A N 1
ATOM 691 C CA . LEU A 1 83 ? -1.727 11.260 -1.898 1.00 96.88 83 LEU A CA 1
ATOM 692 C C . LEU A 1 83 ? -2.631 10.730 -0.785 1.00 96.88 83 LEU A C 1
ATOM 694 O O . LEU A 1 83 ? -2.880 11.427 0.197 1.00 96.88 83 LEU A O 1
ATOM 698 N N . TYR A 1 84 ? -3.086 9.484 -0.899 1.00 94.44 84 TYR A N 1
ATOM 699 C CA . TYR A 1 84 ? -3.903 8.851 0.128 1.00 94.44 84 TYR A CA 1
ATOM 700 C C . TYR A 1 84 ? -3.152 8.712 1.459 1.00 94.44 84 TYR A C 1
ATOM 702 O O . TYR A 1 84 ? -3.686 9.077 2.506 1.00 94.44 84 TYR A O 1
ATOM 710 N N . ALA A 1 85 ? -1.895 8.260 1.422 1.00 94.12 85 ALA A N 1
ATOM 711 C CA . ALA A 1 85 ? -1.012 8.185 2.584 1.00 94.12 85 ALA A CA 1
ATOM 712 C C . ALA A 1 85 ? -0.815 9.559 3.241 1.00 94.12 85 ALA A C 1
ATOM 714 O O . ALA A 1 85 ? -0.959 9.690 4.458 1.00 94.12 85 ALA A O 1
ATOM 715 N N . LEU A 1 86 ? -0.553 10.591 2.4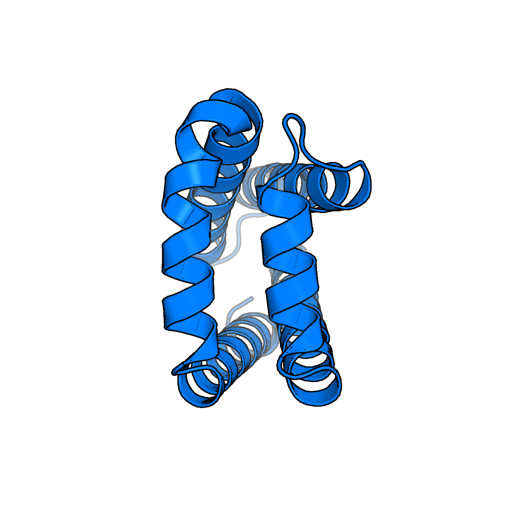35 1.00 95.56 86 LEU A N 1
ATOM 716 C CA . LEU A 1 86 ? -0.383 11.964 2.905 1.00 95.56 86 LEU A CA 1
ATOM 717 C C . LEU A 1 86 ? -1.651 12.481 3.589 1.00 95.56 86 LEU A C 1
ATOM 719 O O . LEU A 1 86 ? -1.593 13.022 4.691 1.00 95.56 86 LEU A O 1
ATOM 723 N N . VAL A 1 87 ? -2.811 12.278 2.962 1.00 94.88 87 VAL A N 1
ATOM 724 C CA . VAL A 1 87 ? -4.108 12.696 3.503 1.00 94.88 87 VAL A CA 1
ATOM 725 C C . VAL A 1 87 ? -4.395 12.000 4.832 1.00 94.88 87 VAL A C 1
ATOM 727 O O . VAL A 1 87 ? -4.831 12.665 5.770 1.00 94.88 87 VAL A O 1
ATOM 730 N N . ILE A 1 88 ? -4.115 10.698 4.950 1.00 92.19 88 ILE A N 1
ATOM 731 C CA . ILE A 1 88 ? -4.284 9.961 6.211 1.00 92.19 88 ILE A CA 1
ATOM 732 C C . ILE A 1 88 ? -3.362 10.506 7.301 1.00 92.19 88 ILE A C 1
ATOM 734 O O . ILE A 1 88 ? -3.825 10.715 8.421 1.00 92.19 88 ILE A O 1
ATOM 738 N N . LEU A 1 89 ? -2.087 10.760 6.994 1.00 92.75 89 LEU A N 1
ATOM 739 C CA . LEU A 1 89 ? -1.137 11.305 7.966 1.00 92.75 89 LEU A CA 1
ATOM 740 C C . LEU A 1 89 ? -1.549 12.702 8.448 1.00 92.75 89 LEU A C 1
ATOM 742 O O . LEU A 1 89 ? -1.590 12.949 9.652 1.00 92.75 89 LEU A O 1
ATOM 746 N N . LEU A 1 90 ? -1.901 13.600 7.525 1.00 94.31 90 LEU A N 1
ATOM 747 C CA . LEU A 1 90 ? -2.253 14.986 7.849 1.00 94.31 90 LEU A CA 1
ATOM 748 C C . LEU A 1 90 ? -3.618 15.107 8.534 1.00 94.31 90 LEU A C 1
ATOM 750 O O . LEU A 1 90 ? -3.810 15.960 9.397 1.00 94.31 90 LEU A O 1
ATOM 754 N N . LYS A 1 91 ? -4.582 14.261 8.158 1.00 94.50 91 LYS A N 1
ATOM 755 C CA . LYS A 1 91 ? -5.964 14.310 8.659 1.00 94.50 91 LYS A CA 1
ATOM 756 C C . LYS A 1 91 ? -6.320 13.104 9.526 1.00 94.50 91 LYS A C 1
ATOM 758 O O . LYS A 1 91 ? -7.492 12.732 9.594 1.00 94.50 91 LYS A O 1
ATOM 763 N N . TRP A 1 92 ? -5.339 12.534 10.232 1.00 92.62 92 TRP A N 1
ATOM 764 C CA . TRP A 1 92 ? -5.490 11.319 11.044 1.00 92.62 92 TRP A CA 1
ATOM 765 C C . TRP A 1 92 ? -6.752 11.345 11.915 1.00 92.62 92 TRP A C 1
ATOM 767 O O . TRP A 1 92 ? -7.647 10.528 11.717 1.00 92.62 92 TRP A O 1
ATOM 777 N N . LYS A 1 93 ? -6.891 12.357 12.786 1.00 90.44 93 LYS A N 1
ATOM 778 C CA . LYS A 1 93 ? -8.029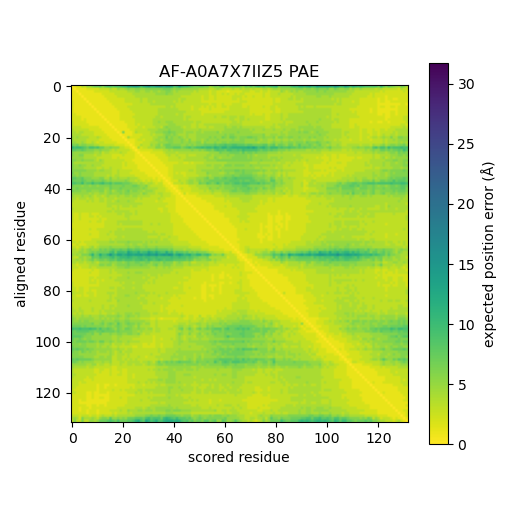 12.497 13.718 1.00 90.44 93 LYS A CA 1
ATOM 779 C C . LYS A 1 93 ? -9.400 12.572 13.031 1.00 90.44 93 LYS A C 1
ATOM 781 O O . LYS A 1 93 ? -10.394 12.144 13.603 1.00 90.44 93 LYS A O 1
ATOM 786 N N . SER A 1 94 ? -9.466 13.116 11.816 1.00 90.88 94 SER A N 1
ATOM 787 C CA . SER A 1 94 ? -10.719 13.248 11.056 1.00 90.88 94 SER A CA 1
ATOM 788 C C . SER A 1 94 ? -11.070 11.970 10.286 1.00 90.88 94 SER A C 1
ATOM 790 O O . SER A 1 94 ? -12.242 11.668 10.049 1.00 90.88 94 SER A O 1
ATOM 792 N N . ILE A 1 95 ? -10.053 11.208 9.885 1.00 88.88 95 ILE A N 1
ATOM 793 C CA . ILE A 1 95 ? -10.194 10.050 9.006 1.00 88.88 95 ILE A CA 1
ATOM 794 C C . ILE A 1 95 ? -10.369 8.758 9.798 1.00 88.88 95 ILE A C 1
ATOM 796 O O . ILE A 1 95 ? -11.191 7.918 9.423 1.00 88.88 95 ILE A O 1
ATOM 800 N N . THR A 1 96 ? -9.646 8.590 10.904 1.00 87.44 96 THR A N 1
ATOM 801 C CA . THR A 1 96 ? -9.657 7.340 11.665 1.00 87.44 96 THR A CA 1
ATOM 802 C C . THR A 1 96 ? -11.038 6.877 12.142 1.00 87.44 96 THR A C 1
ATOM 804 O O . THR A 1 96 ? -11.302 5.674 12.013 1.00 87.44 96 THR A O 1
ATOM 807 N N . PRO A 1 97 ? -11.986 7.748 12.564 1.00 88.56 97 PRO A N 1
ATOM 808 C CA . PRO A 1 97 ? -13.320 7.296 12.963 1.00 88.56 97 PRO A CA 1
ATOM 809 C C . PRO A 1 97 ? -14.089 6.631 11.815 1.00 88.56 97 PRO A C 1
ATOM 811 O O . PRO A 1 97 ? -14.888 5.729 12.049 1.00 88.56 97 PRO A O 1
ATOM 814 N N . LYS A 1 98 ? -13.812 7.021 10.561 1.00 89.44 98 LYS A N 1
ATOM 815 C CA . LYS A 1 98 ? -14.434 6.440 9.358 1.00 89.44 98 LYS A CA 1
ATOM 816 C C . LYS A 1 98 ? -13.844 5.073 8.999 1.00 89.44 98 LYS A C 1
ATOM 818 O O . LYS A 1 98 ? -14.534 4.240 8.415 1.00 89.44 98 LYS A O 1
ATOM 823 N N . TYR A 1 99 ? -12.588 4.819 9.370 1.00 87.94 99 TYR A N 1
ATOM 824 C CA . TYR A 1 99 ? -11.895 3.561 9.077 1.00 87.94 99 TYR A CA 1
ATOM 825 C C . TYR A 1 99 ? -12.240 2.441 10.051 1.00 87.94 99 TYR A C 1
ATOM 827 O O . TYR A 1 99 ? -12.303 1.286 9.648 1.00 87.94 99 TYR A O 1
ATOM 835 N N . ILE A 1 100 ? -12.515 2.749 11.317 1.00 88.75 100 ILE A N 1
ATOM 836 C CA . ILE A 1 100 ? -12.888 1.743 12.323 1.00 88.75 100 ILE A CA 1
ATOM 837 C C . ILE A 1 100 ? -14.083 0.858 11.886 1.00 88.75 100 ILE A C 1
ATOM 839 O O . ILE A 1 100 ? -13.967 -0.372 11.992 1.00 88.75 100 ILE A O 1
ATOM 843 N N . PRO A 1 101 ? -15.207 1.400 11.365 1.00 90.88 101 PRO A N 1
ATOM 844 C CA . PRO A 1 101 ? -16.303 0.572 10.855 1.00 90.88 101 PRO A CA 1
ATOM 845 C C . PRO A 1 101 ? -15.961 -0.112 9.522 1.00 90.88 101 PRO A C 1
ATOM 847 O O . PRO A 1 101 ? -16.477 -1.194 9.238 1.00 90.88 101 PRO A O 1
ATOM 850 N N . LEU A 1 102 ? -15.077 0.477 8.707 1.00 89.38 102 LEU A N 1
ATOM 851 C CA . LEU A 1 102 ? -14.576 -0.135 7.471 1.00 89.38 102 LEU A CA 1
ATOM 852 C C . LEU A 1 102 ? -13.766 -1.406 7.774 1.00 89.38 102 LEU A C 1
ATOM 854 O O . LEU A 1 102 ? -14.013 -2.445 7.172 1.00 89.38 102 LEU A O 1
ATOM 858 N N . ILE A 1 103 ? -12.881 -1.352 8.775 1.00 88.38 103 ILE A N 1
ATOM 859 C CA . ILE A 1 103 ? -12.100 -2.499 9.263 1.00 88.38 103 ILE A CA 1
ATOM 860 C C . ILE A 1 103 ? -13.034 -3.626 9.720 1.00 88.38 103 ILE A C 1
ATOM 862 O O . ILE A 1 103 ? -12.787 -4.782 9.401 1.00 88.38 103 ILE A O 1
ATOM 866 N N . GLY A 1 104 ? -14.142 -3.302 10.399 1.00 88.62 104 GLY A N 1
ATOM 867 C CA . GLY A 1 104 ? -15.147 -4.302 10.785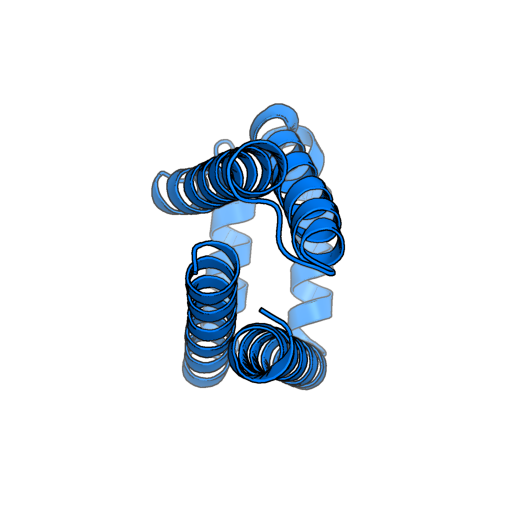 1.00 88.62 104 GLY A CA 1
ATOM 868 C C . GLY A 1 104 ? -15.816 -4.986 9.585 1.00 88.62 104 GLY A C 1
ATOM 869 O O . GLY A 1 104 ? -15.996 -6.202 9.583 1.00 88.62 104 GLY A O 1
ATOM 870 N N . ARG A 1 105 ? -16.131 -4.226 8.526 1.00 89.62 105 ARG A N 1
ATOM 871 C CA . ARG A 1 105 ? -16.642 -4.791 7.263 1.00 89.62 105 ARG A CA 1
ATOM 872 C C . ARG A 1 105 ? -15.599 -5.660 6.559 1.00 89.62 105 ARG A C 1
ATOM 874 O O . ARG A 1 105 ? -15.944 -6.712 6.026 1.00 89.62 105 ARG A O 1
ATOM 881 N N . PHE A 1 106 ? -14.335 -5.246 6.585 1.00 87.56 106 PHE A N 1
ATOM 882 C CA . PHE A 1 106 ? -13.233 -6.020 6.018 1.00 87.56 106 PHE A CA 1
ATOM 883 C C . PHE A 1 106 ? -12.999 -7.322 6.774 1.00 87.56 106 PHE A C 1
ATOM 885 O O . PHE A 1 106 ? -12.802 -8.347 6.135 1.00 87.56 106 PHE A O 1
ATOM 892 N N . GLN A 1 107 ? -13.107 -7.306 8.102 1.00 89.31 107 GLN A N 1
ATOM 893 C CA . GLN A 1 107 ? -13.009 -8.501 8.933 1.00 89.31 107 GLN A C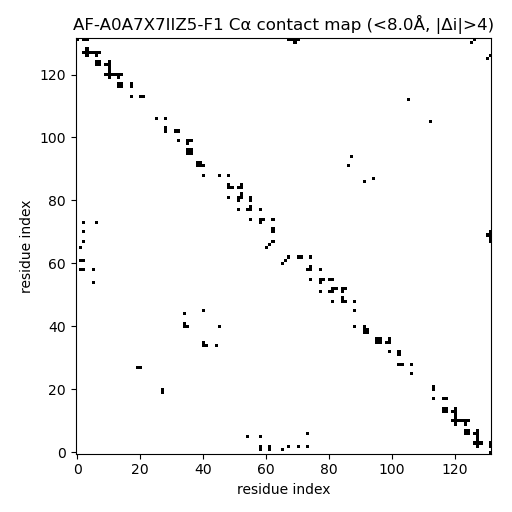A 1
ATOM 894 C C . GLN A 1 107 ? -14.111 -9.517 8.597 1.00 89.31 107 GLN A C 1
ATOM 896 O O . GLN A 1 107 ? -13.820 -10.697 8.414 1.00 89.31 107 GLN A O 1
ATOM 901 N N . LYS A 1 108 ? -15.363 -9.060 8.435 1.00 90.94 108 LYS A N 1
ATOM 902 C CA . LYS A 1 108 ? -16.494 -9.931 8.065 1.00 90.94 108 LYS A CA 1
ATOM 903 C C . LYS A 1 108 ? -16.270 -10.637 6.723 1.00 90.94 108 LYS A C 1
ATOM 905 O O . LYS A 1 108 ? -16.555 -11.822 6.602 1.00 90.94 108 LYS A O 1
ATOM 910 N N . ASN A 1 109 ? -15.705 -9.928 5.745 1.00 90.69 109 ASN A N 1
ATOM 911 C CA . ASN A 1 1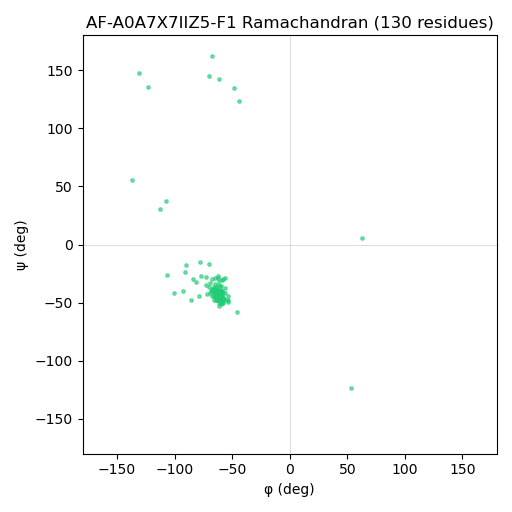09 ? -15.414 -10.457 4.410 1.00 90.69 109 ASN A CA 1
ATOM 912 C C . ASN A 1 109 ? -13.905 -10.674 4.191 1.00 90.69 109 ASN A C 1
ATOM 914 O O . ASN A 1 109 ? -13.394 -10.420 3.100 1.00 90.69 109 ASN A O 1
ATOM 918 N N . ARG A 1 110 ? -13.168 -11.121 5.219 1.00 88.81 110 ARG A N 1
ATOM 919 C CA . ARG A 1 110 ? -11.692 -11.164 5.192 1.00 88.81 110 ARG A CA 1
ATOM 920 C C . ARG A 1 110 ? -11.121 -11.956 4.019 1.00 88.81 110 ARG A C 1
ATOM 922 O O . ARG A 1 110 ? -10.193 -11.488 3.371 1.00 88.81 110 ARG A O 1
ATOM 929 N N . THR A 1 111 ? -11.721 -13.101 3.696 1.00 89.00 111 THR A N 1
ATOM 930 C CA . THR A 1 111 ? -11.274 -13.972 2.600 1.00 89.00 111 THR A CA 1
ATOM 931 C C . THR A 1 111 ? -11.313 -13.247 1.260 1.00 89.00 111 THR A C 1
ATOM 933 O O . THR A 1 111 ? -10.353 -13.311 0.499 1.00 89.00 111 THR A O 1
ATOM 936 N N . PHE A 1 112 ? -12.382 -12.492 0.999 1.00 91.19 112 PHE A N 1
ATOM 937 C CA . PHE A 1 112 ? -12.519 -11.698 -0.221 1.00 91.19 112 PHE A CA 1
ATOM 938 C C . PHE A 1 112 ? -11.408 -10.646 -0.334 1.00 91.19 112 PHE A C 1
ATOM 940 O O . PHE A 1 112 ? -10.766 -10.524 -1.375 1.00 91.19 112 PHE A O 1
ATOM 947 N N . TRP A 1 113 ? -11.118 -9.934 0.758 1.00 89.94 113 TRP A N 1
ATOM 948 C CA . TRP A 1 113 ? -10.058 -8.923 0.774 1.00 89.94 113 TRP A CA 1
ATOM 949 C C . TRP A 1 113 ? -8.653 -9.518 0.671 1.00 89.94 113 TRP A C 1
ATOM 951 O O . TRP A 1 113 ? -7.790 -8.907 0.042 1.00 89.94 113 TRP A O 1
ATOM 961 N N . TYR A 1 114 ? -8.423 -10.709 1.228 1.00 90.56 114 TYR A N 1
ATOM 962 C CA . TYR A 1 114 ? -7.161 -11.425 1.050 1.00 90.56 114 TYR A CA 1
ATOM 963 C C . TYR A 1 114 ? -6.950 -11.854 -0.397 1.00 90.56 114 TYR A C 1
ATOM 965 O O . TYR A 1 114 ? -5.873 -11.618 -0.937 1.00 90.56 114 TYR A O 1
ATOM 973 N N . ILE A 1 115 ? -7.981 -12.399 -1.049 1.00 92.62 115 ILE A N 1
ATOM 974 C CA . ILE A 1 115 ? -7.924 -12.753 -2.473 1.00 92.62 115 ILE A CA 1
ATOM 975 C C . ILE A 1 115 ? -7.592 -11.515 -3.309 1.00 92.62 115 ILE A C 1
ATOM 977 O O . ILE A 1 115 ? -6.665 -11.559 -4.112 1.00 92.62 115 ILE A O 1
ATOM 981 N N . ILE A 1 116 ? -8.270 -10.387 -3.072 1.00 93.25 116 ILE A N 1
ATOM 982 C CA . ILE A 1 116 ? -7.969 -9.126 -3.765 1.00 93.25 116 ILE A CA 1
ATOM 983 C C . ILE A 1 116 ? -6.516 -8.699 -3.540 1.00 93.25 116 ILE A C 1
ATOM 985 O O . ILE A 1 116 ? -5.834 -8.333 -4.494 1.00 93.25 116 ILE A O 1
ATOM 989 N N . GLY A 1 117 ? -6.021 -8.747 -2.302 1.00 92.12 117 GLY A N 1
ATOM 990 C CA . GLY A 1 117 ? -4.641 -8.369 -2.001 1.00 92.12 117 GLY A CA 1
ATOM 991 C C . GLY A 1 117 ? -3.609 -9.279 -2.672 1.00 92.12 117 GLY A C 1
ATOM 992 O O . GLY A 1 117 ? -2.585 -8.792 -3.147 1.00 92.12 117 GLY A O 1
ATOM 993 N N . VAL A 1 118 ? -3.891 -10.581 -2.767 1.00 94.62 118 VAL A N 1
ATOM 994 C CA . VAL A 1 118 ? -3.048 -11.541 -3.495 1.00 94.62 118 VAL A CA 1
ATOM 995 C C . VAL A 1 118 ? -3.079 -11.254 -4.994 1.00 94.62 118 VAL A C 1
ATOM 997 O O . VAL A 1 118 ? -2.016 -11.204 -5.607 1.00 94.62 118 VAL A O 1
ATOM 1000 N N . ILE A 1 119 ? -4.256 -10.993 -5.575 1.00 96.25 119 ILE A N 1
ATOM 1001 C CA . ILE A 1 119 ? -4.393 -10.612 -6.988 1.00 96.25 119 ILE A CA 1
ATOM 1002 C C . ILE A 1 119 ? -3.562 -9.361 -7.281 1.00 96.25 119 ILE A C 1
ATOM 1004 O O . ILE A 1 119 ? -2.789 -9.364 -8.232 1.00 96.25 119 ILE A O 1
ATOM 1008 N N . TRP A 1 120 ? -3.643 -8.325 -6.441 1.00 94.31 120 TRP A N 1
ATOM 1009 C CA . TRP A 1 120 ? -2.801 -7.133 -6.589 1.00 94.31 120 TRP A CA 1
ATOM 1010 C C . TRP A 1 120 ? -1.307 -7.457 -6.509 1.00 94.31 120 TRP A C 1
ATOM 1012 O O . TRP A 1 120 ? -0.535 -6.955 -7.323 1.00 94.31 120 TRP A O 1
ATOM 1022 N N . GLY A 1 121 ? -0.898 -8.330 -5.584 1.00 95.38 121 GLY A N 1
ATOM 1023 C CA . GLY A 1 121 ? 0.484 -8.806 -5.502 1.00 95.38 121 GLY A CA 1
ATOM 1024 C C . GLY A 1 121 ? 0.950 -9.493 -6.789 1.00 95.38 121 GLY A C 1
ATOM 1025 O O . GLY A 1 121 ? 2.036 -9.195 -7.284 1.00 95.38 121 GLY A O 1
ATOM 1026 N N . VAL A 1 122 ? 0.109 -10.355 -7.370 1.00 97.06 122 VAL A N 1
ATOM 1027 C CA . VAL A 1 122 ? 0.381 -11.024 -8.652 1.00 97.06 122 VAL A CA 1
ATOM 1028 C C . VAL A 1 122 ? 0.436 -10.018 -9.800 1.00 97.06 122 VAL A C 1
ATOM 1030 O O . VAL A 1 122 ? 1.352 -10.090 -10.610 1.00 97.06 122 VAL A O 1
ATOM 1033 N N . VAL A 1 123 ? -0.479 -9.047 -9.858 1.00 96.19 123 VAL A N 1
ATOM 1034 C CA . VAL A 1 123 ? -0.463 -7.990 -10.882 1.00 96.19 123 VAL A CA 1
ATOM 1035 C C . VAL A 1 123 ? 0.856 -7.221 -10.840 1.00 96.19 123 VAL A C 1
ATOM 1037 O O . VAL A 1 123 ? 1.507 -7.091 -11.873 1.00 96.19 123 VAL A O 1
ATOM 1040 N N . PHE A 1 124 ? 1.307 -6.779 -9.662 1.00 95.94 124 PHE A N 1
ATOM 1041 C CA . PHE A 1 124 ? 2.595 -6.090 -9.541 1.00 95.94 124 PHE A CA 1
ATOM 1042 C C . PHE A 1 124 ? 3.778 -6.986 -9.918 1.00 95.94 124 PHE A C 1
ATOM 1044 O O . PHE A 1 124 ? 4.707 -6.526 -10.580 1.00 95.94 1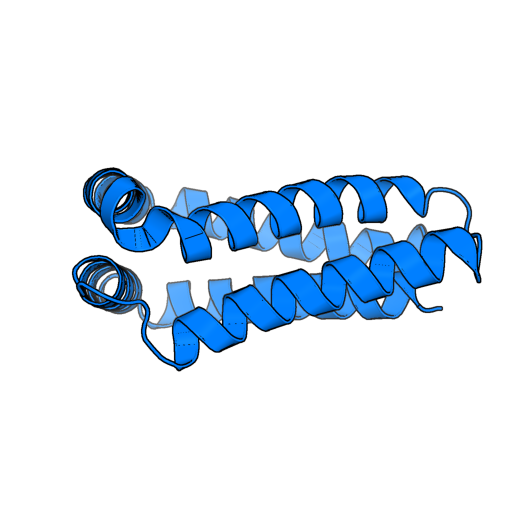24 PHE A O 1
ATOM 1051 N N . LEU A 1 125 ? 3.738 -8.269 -9.554 1.00 96.75 125 LEU A N 1
ATOM 1052 C CA . LEU A 1 125 ? 4.768 -9.228 -9.946 1.00 96.75 125 LEU A CA 1
ATOM 1053 C C . LEU A 1 125 ? 4.850 -9.360 -11.474 1.00 96.75 125 LEU A C 1
ATOM 1055 O O . LEU A 1 125 ? 5.934 -9.250 -12.043 1.00 96.75 125 LEU A O 1
ATOM 1059 N N . LEU A 1 126 ? 3.707 -9.538 -12.140 1.00 96.19 126 LEU A N 1
ATOM 1060 C CA . LEU A 1 126 ? 3.623 -9.654 -13.595 1.00 96.19 126 LEU A CA 1
ATOM 1061 C C . LEU A 1 126 ? 4.056 -8.362 -14.293 1.00 96.19 126 LEU A C 1
ATOM 1063 O O . LEU A 1 126 ? 4.784 -8.431 -15.280 1.00 96.19 126 LEU A O 1
ATOM 1067 N N . MET A 1 127 ? 3.690 -7.190 -13.763 1.00 93.06 127 MET A N 1
ATOM 1068 C CA . MET A 1 127 ? 4.185 -5.905 -14.270 1.00 93.06 127 MET A CA 1
ATOM 1069 C C . MET A 1 127 ? 5.714 -5.820 -14.184 1.00 93.06 127 MET A C 1
ATOM 1071 O O . MET A 1 127 ? 6.360 -5.398 -15.137 1.00 93.06 127 MET A O 1
ATOM 1075 N N . GLY A 1 128 ? 6.312 -6.268 -13.077 1.00 92.81 128 GLY A N 1
ATOM 1076 C CA . GLY A 1 128 ? 7.768 -6.276 -12.916 1.00 92.81 128 GLY A CA 1
ATOM 1077 C C . GLY A 1 128 ? 8.509 -7.250 -13.842 1.00 92.81 128 GLY A C 1
ATOM 1078 O O . GLY A 1 128 ? 9.660 -6.986 -14.188 1.00 92.81 128 GLY A O 1
ATOM 1079 N N . ILE A 1 129 ? 7.876 -8.364 -14.232 1.00 94.31 129 ILE A N 1
ATOM 1080 C CA . ILE A 1 129 ? 8.475 -9.389 -15.107 1.00 94.31 129 ILE A CA 1
ATOM 1081 C C . ILE A 1 129 ? 8.290 -9.047 -16.588 1.00 94.31 129 ILE A C 1
ATOM 1083 O O . ILE A 1 129 ? 9.243 -9.155 -17.357 1.00 94.31 129 ILE A O 1
ATOM 1087 N N . PHE A 1 130 ? 7.068 -8.682 -16.985 1.00 93.00 130 PHE A N 1
ATOM 1088 C CA . PHE A 1 130 ? 6.662 -8.614 -18.391 1.00 93.00 130 PHE A CA 1
ATOM 1089 C C . PHE A 1 130 ? 6.522 -7.192 -18.940 1.00 93.00 130 PHE A C 1
ATOM 1091 O O . PHE A 1 130 ? 6.626 -7.015 -20.151 1.00 93.00 130 PHE A O 1
ATOM 1098 N N . LEU A 1 131 ? 6.246 -6.194 -18.093 1.00 88.50 131 LEU A N 1
ATOM 1099 C CA . LEU A 1 131 ? 5.945 -4.830 -18.546 1.00 88.50 131 LEU A CA 1
ATOM 1100 C C . LEU A 1 131 ? 7.152 -3.885 -18.426 1.00 88.50 131 LEU A C 1
ATOM 1102 O O . LEU A 1 131 ? 7.377 -3.066 -19.315 1.00 88.50 131 LEU A O 1
ATOM 1106 N N . TYR A 1 132 ? 7.895 -3.974 -17.320 1.00 87.25 132 TYR A N 1
ATOM 1107 C CA . TYR A 1 132 ? 9.035 -3.101 -16.997 1.00 87.25 132 TYR A CA 1
ATOM 1108 C C . TYR A 1 132 ? 10.368 -3.798 -17.128 1.00 87.25 132 TYR A C 1
ATOM 1110 O O . TYR A 1 132 ? 11.412 -3.099 -17.028 1.00 87.25 132 TYR A O 1
#

Radius of gyration: 15.76 Å; Cα contacts (8 Å, |Δi|>4): 116; chains: 1; bounding box: 32×31×41 Å

Secondary structure (DSSP, 8-state):
-HHHHHHHHHHHHHHHHHHHHHHHTHHHHHHHHHHHTSSS--HHHHHHHHHHHHHHHHHHHHHHHS--TTHHHHHHHHHHHHHHHHHHHHTHHHHHHHHHHHHHHHHHTHHHHHHHHHHHHHHHHHIIIII-

Nearest PDB structures (foldseek):
  2b5u-assembly2_C  TM=2.775E-01  e=7.646E+00  Escherichia coli

pLDDT: mean 91.91, std 3.04, range [83.75, 97.25]